Protein AF-A0A812NRU4-F1 (afdb_monomer_lite)

Radius of gyration: 11.56 Å; chains: 1; bounding box: 25×26×25 Å

pLDDT: mean 86.36, std 11.28, range [41.47, 95.06]

Secondary structure (DSSP, 8-state):
---TTEEE--SS--TT--HHHHHHHHTTTS-EEEEE--S-TTTS--EEEESSHHHHHHHHHHHHHHTT-

Foldseek 3Di:
DPPLQKDWDLDPDAQPQDLVNVLVVLCVLHAWPDWDDDGGCVVPTTMTGHPDSNSVVSSVVVVVVVVVD

Structure (mmCIF, N/CA/C/O backbone):
data_AF-A0A812NRU4-F1
#
_entry.id   AF-A0A812NRU4-F1
#
loop_
_atom_site.group_PDB
_atom_site.id
_atom_site.type_symbol
_atom_site.label_atom_id
_atom_site.label_alt_id
_atom_site.label_comp_id
_atom_site.label_asym_id
_atom_site.label_entity_id
_atom_site.label_seq_id
_atom_site.pdbx_PDB_ins_code
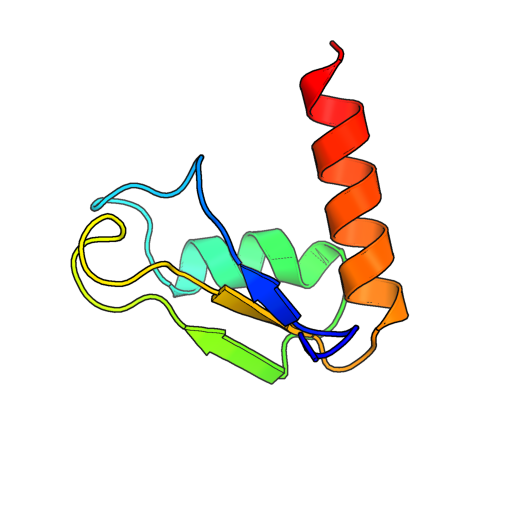_atom_site.Cartn_x
_atom_site.Cartn_y
_atom_site.Cartn_z
_atom_site.occupancy
_atom_site.B_iso_or_equiv
_atom_site.auth_seq_id
_atom_site.auth_comp_id
_atom_site.auth_asym_id
_atom_site.auth_atom_id
_atom_site.pdbx_PDB_model_num
ATOM 1 N N . MET A 1 1 ? -8.169 -2.105 -16.061 1.00 41.47 1 MET A N 1
ATOM 2 C CA . MET A 1 1 ? -8.785 -2.280 -14.728 1.00 41.47 1 MET A CA 1
ATOM 3 C C . MET A 1 1 ? -7.649 -2.367 -13.733 1.00 41.47 1 MET A C 1
ATOM 5 O O . MET A 1 1 ? -6.927 -3.354 -13.781 1.00 41.47 1 MET A O 1
ATOM 9 N N . ALA A 1 2 ? -7.431 -1.329 -12.921 1.00 51.06 2 ALA A N 1
ATOM 10 C CA . ALA A 1 2 ? -6.490 -1.424 -11.808 1.00 51.06 2 ALA A CA 1
ATOM 11 C C . ALA A 1 2 ? -6.931 -2.596 -10.922 1.00 51.06 2 ALA A C 1
ATOM 13 O O . ALA A 1 2 ? -8.123 -2.742 -10.632 1.00 51.06 2 ALA A O 1
ATOM 14 N N . ALA A 1 3 ? -6.005 -3.494 -10.598 1.00 65.44 3 ALA A N 1
ATOM 15 C CA . ALA A 1 3 ? -6.312 -4.609 -9.723 1.00 65.44 3 ALA A CA 1
ATOM 16 C C . ALA A 1 3 ? -6.739 -4.037 -8.363 1.00 65.44 3 ALA A C 1
ATOM 18 O O . ALA A 1 3 ? -6.056 -3.187 -7.805 1.00 65.44 3 ALA A O 1
ATOM 19 N N . ARG A 1 4 ? -7.888 -4.479 -7.850 1.00 81.44 4 ARG A N 1
ATOM 20 C CA . ARG A 1 4 ? -8.496 -4.060 -6.565 1.00 81.44 4 ARG A CA 1
ATOM 21 C C . ARG A 1 4 ? -7.587 -4.244 -5.339 1.00 81.44 4 ARG A C 1
ATOM 23 O O . ARG A 1 4 ? -7.899 -3.783 -4.251 1.00 81.44 4 ARG A O 1
ATOM 30 N N . ASP A 1 5 ? -6.501 -4.971 -5.524 1.00 90.94 5 ASP A N 1
ATOM 31 C CA . ASP A 1 5 ? -5.454 -5.305 -4.567 1.00 90.94 5 ASP A CA 1
ATOM 32 C C . ASP A 1 5 ? -4.161 -4.492 -4.770 1.00 90.94 5 ASP A C 1
ATOM 34 O O . ASP A 1 5 ? -3.251 -4.577 -3.947 1.00 90.94 5 ASP A O 1
ATOM 38 N N . THR A 1 6 ? -4.063 -3.697 -5.838 1.00 93.75 6 THR A N 1
ATOM 39 C CA . THR A 1 6 ? -2.882 -2.896 -6.172 1.00 93.75 6 THR A CA 1
ATOM 40 C C . THR A 1 6 ? -3.118 -1.418 -5.873 1.00 93.75 6 THR A C 1
ATOM 42 O O . THR A 1 6 ? -4.140 -0.855 -6.255 1.00 93.75 6 THR A O 1
ATOM 45 N N . ILE A 1 7 ? -2.155 -0.790 -5.202 1.00 91.88 7 ILE A N 1
ATOM 46 C CA . ILE A 1 7 ? -2.151 0.632 -4.862 1.00 91.88 7 ILE A CA 1
ATOM 47 C C . ILE A 1 7 ? -0.912 1.274 -5.465 1.00 91.88 7 ILE A C 1
ATOM 49 O O . ILE A 1 7 ? 0.215 0.870 -5.171 1.00 91.88 7 ILE A O 1
ATOM 53 N N . GLU A 1 8 ? -1.138 2.297 -6.279 1.00 92.06 8 GLU A N 1
ATOM 54 C CA . GLU A 1 8 ? -0.105 3.189 -6.792 1.00 92.06 8 GLU A CA 1
ATOM 55 C C . GLU A 1 8 ? 0.139 4.310 -5.783 1.00 92.06 8 GLU A C 1
ATOM 57 O O . GLU A 1 8 ? -0.795 4.899 -5.236 1.00 92.06 8 GLU A O 1
ATOM 62 N N . ILE A 1 9 ? 1.407 4.593 -5.514 1.00 89.62 9 ILE A N 1
ATOM 63 C CA . ILE A 1 9 ? 1.824 5.571 -4.521 1.00 89.62 9 ILE A CA 1
ATOM 64 C C . ILE A 1 9 ? 2.365 6.780 -5.265 1.00 89.62 9 ILE A C 1
ATOM 66 O O . ILE A 1 9 ? 3.521 6.821 -5.680 1.00 89.62 9 ILE A O 1
ATOM 70 N N . ILE A 1 10 ? 1.484 7.755 -5.442 1.00 87.75 10 ILE A N 1
ATOM 71 C CA . ILE A 1 10 ? 1.751 8.967 -6.221 1.00 87.75 10 ILE A CA 1
ATOM 72 C C . ILE A 1 10 ? 2.413 10.084 -5.405 1.00 87.75 10 ILE A C 1
ATOM 74 O O . ILE A 1 10 ? 2.907 11.044 -5.986 1.00 87.75 10 ILE A O 1
ATOM 78 N N . ASP A 1 11 ? 2.420 9.970 -4.074 1.00 83.25 11 ASP A N 1
ATOM 79 C CA . ASP A 1 11 ? 2.987 10.971 -3.168 1.00 83.25 11 ASP A CA 1
ATOM 80 C C . ASP A 1 11 ? 3.493 10.329 -1.857 1.00 83.25 11 ASP A C 1
ATOM 82 O O . ASP A 1 11 ? 3.227 9.157 -1.581 1.00 83.25 11 ASP A O 1
ATOM 86 N N . GLY A 1 12 ? 4.284 11.060 -1.063 1.00 83.06 12 GLY A N 1
ATOM 87 C CA . GLY A 1 12 ? 4.849 10.578 0.210 1.00 83.06 12 GLY A CA 1
ATOM 88 C C . GLY A 1 12 ? 6.021 9.586 0.099 1.00 83.06 12 GLY A C 1
ATOM 89 O O . GLY A 1 12 ? 6.595 9.181 1.114 1.00 83.06 12 GLY A O 1
ATOM 90 N N . VAL A 1 13 ? 6.423 9.200 -1.117 1.00 86.19 13 VAL A N 1
ATOM 91 C CA . VAL A 1 13 ? 7.622 8.385 -1.375 1.00 86.19 13 VAL A CA 1
ATOM 92 C C . VAL A 1 13 ? 8.686 9.241 -2.050 1.00 86.19 13 VAL A C 1
ATOM 94 O O . VAL A 1 13 ? 8.457 9.851 -3.089 1.00 86.19 13 VAL A O 1
ATOM 97 N N . HIS A 1 14 ? 9.882 9.261 -1.466 1.00 83.94 14 HIS A N 1
ATOM 98 C CA . HIS A 1 14 ? 11.016 10.032 -1.968 1.00 83.94 14 HIS A CA 1
ATOM 99 C C . HIS A 1 14 ? 12.159 9.106 -2.395 1.00 83.94 14 HIS A C 1
ATOM 101 O O . HIS A 1 14 ? 12.157 7.901 -2.117 1.00 83.94 14 HIS A O 1
ATOM 107 N N . SER A 1 15 ? 13.177 9.666 -3.044 1.00 81.81 15 SER A N 1
ATOM 108 C CA . SER A 1 15 ? 14.378 8.935 -3.467 1.00 81.81 15 SER A CA 1
ATOM 109 C C . SER A 1 15 ? 15.115 8.274 -2.291 1.00 81.81 15 SER A C 1
ATOM 111 O O . SER A 1 15 ? 15.661 7.185 -2.452 1.00 81.81 15 SER A O 1
ATOM 113 N N . GLY A 1 16 ? 15.038 8.849 -1.084 1.00 84.81 16 GLY A N 1
ATOM 114 C CA . GLY A 1 16 ? 15.567 8.244 0.147 1.00 84.81 16 GLY A CA 1
ATOM 115 C C . GLY A 1 16 ? 14.702 7.131 0.758 1.00 84.81 16 GLY A C 1
ATOM 116 O O . GLY A 1 16 ? 15.188 6.355 1.581 1.00 84.81 16 GLY A O 1
ATOM 117 N N . THR A 1 17 ? 13.430 7.007 0.370 1.00 86.75 17 THR A N 1
ATOM 118 C CA . THR A 1 17 ? 12.562 5.936 0.871 1.00 86.75 17 THR A CA 1
ATOM 119 C C . THR A 1 17 ? 13.058 4.610 0.304 1.00 86.75 17 THR A C 1
ATOM 121 O O . THR A 1 17 ? 13.226 4.466 -0.903 1.00 86.75 17 THR A O 1
ATOM 124 N N . THR A 1 18 ? 13.298 3.598 1.132 1.00 89.88 18 THR A N 1
ATOM 125 C CA . THR A 1 18 ? 13.679 2.280 0.604 1.00 89.88 18 THR A CA 1
ATOM 126 C C . THR A 1 18 ? 12.438 1.445 0.299 1.00 89.88 18 THR A C 1
ATOM 128 O O . THR A 1 18 ? 11.402 1.583 0.955 1.00 89.88 18 THR A O 1
ATOM 131 N N . ARG A 1 19 ? 12.541 0.530 -0.673 1.00 91.06 19 ARG A N 1
ATOM 132 C CA . ARG A 1 19 ? 11.482 -0.453 -0.962 1.00 91.06 19 ARG A CA 1
ATOM 133 C C . ARG A 1 19 ? 11.099 -1.244 0.292 1.00 91.06 19 ARG A C 1
ATOM 135 O O . ARG A 1 19 ? 9.924 -1.517 0.513 1.00 91.06 19 ARG A O 1
ATOM 142 N N . LEU A 1 20 ? 12.093 -1.608 1.107 1.00 91.62 20 LEU A N 1
ATOM 143 C CA . LEU A 1 20 ? 11.881 -2.362 2.340 1.00 91.62 20 LEU A CA 1
ATOM 144 C C . LEU A 1 20 ? 11.096 -1.540 3.363 1.00 91.62 20 LEU A C 1
ATOM 146 O O . LEU A 1 20 ? 10.097 -2.031 3.870 1.00 91.62 20 LEU A O 1
ATOM 150 N N . SER A 1 21 ? 11.489 -0.286 3.608 1.00 90.62 21 SER A N 1
ATOM 151 C CA . SER A 1 21 ? 10.771 0.611 4.521 1.00 90.62 21 SER A CA 1
ATOM 152 C C . SER A 1 21 ? 9.315 0.788 4.096 1.00 90.62 21 SER A C 1
ATOM 154 O O . SER A 1 21 ? 8.420 0.671 4.928 1.00 90.62 21 SER A O 1
ATOM 156 N N . LEU A 1 22 ? 9.075 1.003 2.799 1.00 90.75 22 LEU A N 1
ATOM 157 C CA . LEU A 1 22 ? 7.729 1.130 2.246 1.00 90.75 22 LEU A CA 1
ATOM 158 C C . LEU A 1 22 ? 6.904 -0.148 2.457 1.00 90.75 22 LEU A C 1
ATOM 160 O O . LEU A 1 22 ? 5.786 -0.090 2.965 1.00 90.75 22 LEU A O 1
ATOM 164 N N . LYS A 1 23 ? 7.486 -1.308 2.127 1.00 92.44 23 LYS A N 1
ATOM 165 C CA . LYS A 1 23 ? 6.860 -2.617 2.333 1.00 92.44 23 LYS A CA 1
ATOM 166 C C . LYS A 1 23 ? 6.513 -2.832 3.810 1.00 92.44 23 LYS A C 1
ATOM 168 O O . LYS A 1 23 ? 5.363 -3.110 4.112 1.00 92.44 23 LYS A O 1
ATOM 173 N N . THR A 1 24 ? 7.455 -2.619 4.728 1.00 93.56 24 THR A N 1
ATOM 174 C CA . THR A 1 24 ? 7.227 -2.770 6.174 1.00 93.56 24 THR A CA 1
ATOM 175 C C . THR A 1 24 ? 6.125 -1.846 6.691 1.00 93.56 24 THR A C 1
ATOM 177 O O . THR A 1 24 ? 5.332 -2.258 7.534 1.00 93.56 24 THR A O 1
ATOM 180 N N . GLN A 1 25 ? 6.051 -0.601 6.207 1.00 91.88 25 GLN A N 1
ATOM 181 C CA 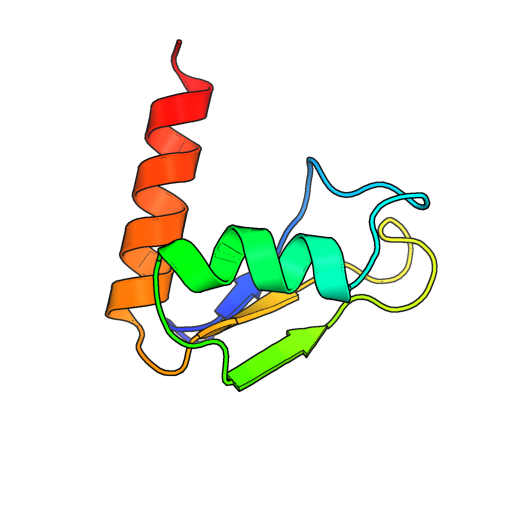. GLN A 1 25 ? 4.972 0.306 6.603 1.00 91.88 25 GLN A CA 1
ATOM 182 C C . GLN A 1 25 ? 3.610 -0.226 6.158 1.00 91.88 25 GLN A C 1
ATOM 184 O O . GLN A 1 25 ? 2.695 -0.248 6.973 1.00 91.88 25 GLN A O 1
ATOM 189 N N . LEU A 1 26 ? 3.487 -0.679 4.912 1.00 92.19 26 LEU A N 1
ATOM 190 C CA . LEU A 1 26 ? 2.215 -1.106 4.328 1.00 92.19 26 LEU A CA 1
ATOM 191 C C . LEU A 1 26 ? 1.792 -2.521 4.755 1.00 92.19 26 LEU A C 1
ATOM 193 O O . LEU A 1 26 ? 0.597 -2.798 4.829 1.00 92.19 26 LEU A O 1
ATOM 197 N N . GLU A 1 27 ? 2.734 -3.383 5.149 1.00 94.62 27 GLU A N 1
ATOM 198 C CA . GLU A 1 27 ? 2.443 -4.728 5.672 1.00 94.62 27 GLU A CA 1
ATOM 199 C C . GLU A 1 27 ? 1.612 -4.722 6.967 1.00 94.62 27 GLU A C 1
ATOM 201 O O . GLU A 1 27 ? 1.026 -5.743 7.320 1.00 94.62 27 GLU A O 1
ATOM 206 N N . ARG A 1 28 ? 1.482 -3.574 7.649 1.00 94.00 28 ARG A N 1
ATOM 207 C CA . ARG A 1 28 ? 0.573 -3.430 8.801 1.00 94.00 28 ARG A CA 1
ATOM 208 C C . ARG A 1 28 ? -0.907 -3.577 8.433 1.00 94.00 28 ARG A C 1
ATOM 210 O O . ARG A 1 28 ? -1.709 -3.899 9.301 1.00 94.00 28 ARG A O 1
ATOM 217 N N . PHE A 1 29 ? -1.265 -3.306 7.176 1.00 93.31 29 PHE A N 1
ATOM 218 C CA . PHE A 1 29 ? -2.644 -3.389 6.685 1.00 93.31 29 PHE A CA 1
ATOM 219 C C . PHE A 1 29 ? -2.972 -4.770 6.102 1.00 93.31 29 PHE A C 1
ATOM 221 O O . PHE A 1 29 ? -4.141 -5.128 5.981 1.00 93.31 29 PHE A O 1
ATOM 228 N N . GLY A 1 30 ? -1.948 -5.560 5.764 1.00 94.00 30 GLY A N 1
ATOM 229 C CA . GLY A 1 30 ? -2.079 -6.931 5.284 1.00 94.00 30 GLY A CA 1
ATOM 230 C C . GLY A 1 30 ? -0.842 -7.408 4.528 1.00 94.00 30 GLY A C 1
ATOM 231 O O . GLY A 1 30 ? 0.075 -6.639 4.247 1.00 94.00 30 GLY A O 1
ATOM 232 N N . ALA A 1 31 ? -0.814 -8.696 4.185 1.00 94.44 31 ALA A N 1
ATOM 233 C CA . ALA A 1 31 ? 0.317 -9.290 3.482 1.00 94.44 31 ALA A CA 1
ATOM 234 C C . ALA A 1 31 ? 0.487 -8.685 2.078 1.00 94.44 31 ALA A C 1
ATOM 236 O O . ALA A 1 31 ? -0.470 -8.606 1.304 1.00 94.44 31 ALA A O 1
ATOM 237 N N . ILE A 1 32 ? 1.719 -8.304 1.736 1.00 95.06 32 ILE A N 1
ATOM 238 C CA . ILE A 1 32 ? 2.072 -7.766 0.419 1.00 95.06 32 ILE A CA 1
ATOM 239 C C . ILE A 1 32 ? 2.655 -8.882 -0.444 1.00 95.06 32 ILE A C 1
ATOM 241 O O . ILE A 1 32 ? 3.615 -9.543 -0.053 1.00 95.06 32 ILE A O 1
ATOM 245 N N . ASP A 1 33 ? 2.086 -9.054 -1.632 1.00 94.31 33 ASP A N 1
ATOM 246 C CA . ASP A 1 33 ? 2.545 -10.009 -2.636 1.00 94.31 33 ASP A CA 1
ATOM 247 C C . ASP A 1 33 ? 3.697 -9.416 -3.461 1.00 94.31 33 ASP A C 1
ATOM 249 O O . ASP A 1 33 ? 4.756 -10.026 -3.606 1.00 94.31 33 ASP A O 1
ATOM 253 N N . ILE A 1 34 ? 3.532 -8.172 -3.928 1.00 93.25 34 ILE A N 1
ATOM 254 C CA . ILE A 1 34 ? 4.557 -7.445 -4.684 1.00 93.25 34 ILE A CA 1
ATOM 255 C C . ILE A 1 34 ? 4.710 -6.034 -4.125 1.00 93.25 34 ILE A C 1
ATOM 257 O O . ILE A 1 34 ? 3.737 -5.330 -3.893 1.00 93.25 34 ILE A O 1
ATOM 261 N N . CYS A 1 35 ? 5.953 -5.598 -3.944 1.00 93.62 35 CYS A N 1
ATOM 262 C CA . CYS A 1 35 ? 6.278 -4.198 -3.691 1.00 93.62 35 CYS A CA 1
ATOM 263 C C . CYS A 1 35 ? 7.242 -3.742 -4.780 1.00 93.62 35 CYS A C 1
ATOM 265 O O . CYS A 1 35 ? 8.354 -4.276 -4.874 1.00 93.62 35 CYS A O 1
ATOM 267 N N . HIS A 1 36 ? 6.799 -2.798 -5.600 1.00 91.81 36 HIS A N 1
ATOM 268 C CA . HIS A 1 36 ? 7.563 -2.196 -6.673 1.00 91.81 36 HIS A CA 1
ATOM 269 C C . HIS A 1 36 ? 7.975 -0.787 -6.265 1.00 91.81 36 HIS A C 1
ATOM 271 O O . HIS A 1 36 ? 7.156 0.109 -6.086 1.00 91.81 36 HIS A O 1
ATOM 277 N N . LYS A 1 37 ? 9.277 -0.617 -6.070 1.00 86.44 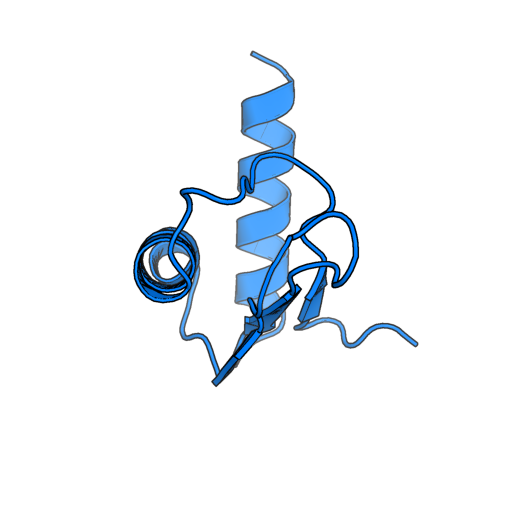37 LYS A N 1
ATOM 278 C CA . LYS A 1 37 ? 9.904 0.686 -5.896 1.00 86.44 37 LYS A CA 1
ATOM 279 C C . LYS A 1 37 ? 11.317 0.575 -6.439 1.00 86.44 37 LYS A C 1
ATOM 281 O O . LYS A 1 37 ? 12.187 0.036 -5.745 1.00 86.44 37 LYS A O 1
ATOM 286 N N . ILE A 1 38 ? 11.533 1.048 -7.658 1.00 82.56 38 ILE A N 1
ATOM 287 C CA . ILE A 1 38 ? 12.826 0.989 -8.334 1.00 82.56 38 ILE A CA 1
ATOM 288 C C . ILE A 1 38 ? 13.216 2.411 -8.733 1.00 82.56 38 ILE A C 1
ATO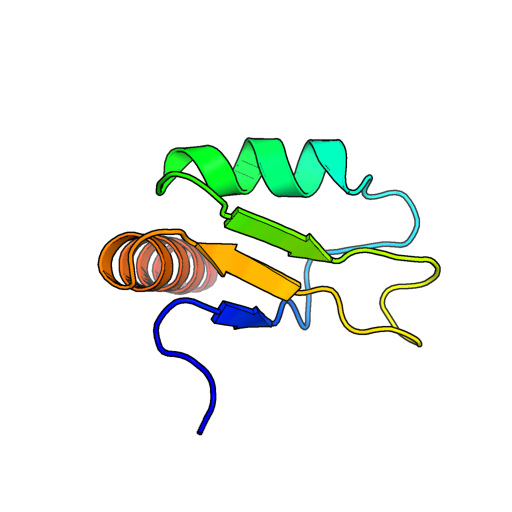M 290 O O . ILE A 1 38 ? 12.398 3.163 -9.234 1.00 82.56 38 ILE A O 1
ATOM 294 N N . GLY A 1 39 ? 14.468 2.796 -8.483 1.00 81.50 39 GLY A N 1
ATOM 295 C CA . GLY A 1 39 ? 14.970 4.101 -8.915 1.00 81.50 39 GLY A CA 1
ATOM 296 C C . GLY A 1 39 ? 14.239 5.296 -8.292 1.00 81.50 39 GLY A C 1
ATOM 297 O O . GLY A 1 39 ? 13.902 5.285 -7.097 1.00 81.50 39 GLY A O 1
ATOM 298 N N . ASP A 1 40 ? 14.078 6.345 -9.101 1.00 81.06 40 ASP A N 1
ATOM 299 C CA . ASP A 1 40 ? 13.428 7.586 -8.696 1.00 81.06 40 ASP A CA 1
ATOM 300 C C . ASP A 1 40 ? 11.898 7.467 -8.819 1.00 81.06 40 ASP A C 1
ATOM 302 O O . ASP A 1 40 ? 11.398 7.150 -9.899 1.00 81.06 40 ASP A O 1
ATOM 306 N N . PRO A 1 41 ? 11.140 7.751 -7.744 1.00 82.00 41 PRO A N 1
ATOM 307 C CA . PRO A 1 41 ? 9.686 7.599 -7.736 1.00 82.00 41 PRO A CA 1
ATOM 308 C C . PRO A 1 41 ? 8.946 8.540 -8.701 1.00 82.00 41 PRO A C 1
ATOM 310 O O . PRO A 1 41 ? 7.757 8.343 -8.944 1.00 82.00 41 PRO A O 1
ATOM 313 N N . ARG A 1 42 ? 9.614 9.577 -9.229 1.00 80.31 42 ARG A N 1
ATOM 314 C CA . ARG A 1 42 ? 9.040 10.478 -10.239 1.00 80.31 42 ARG A CA 1
ATOM 315 C C . ARG A 1 42 ? 9.130 9.908 -11.649 1.00 80.31 42 ARG A C 1
ATOM 317 O O . ARG A 1 42 ? 8.317 10.280 -12.487 1.00 80.31 42 ARG A O 1
ATOM 324 N N . GLU A 1 43 ? 10.117 9.054 -11.907 1.00 84.81 43 GLU A N 1
ATOM 325 C CA . GLU A 1 43 ? 10.296 8.402 -13.209 1.00 84.81 43 GLU A CA 1
ATOM 326 C C . GLU A 1 43 ? 9.606 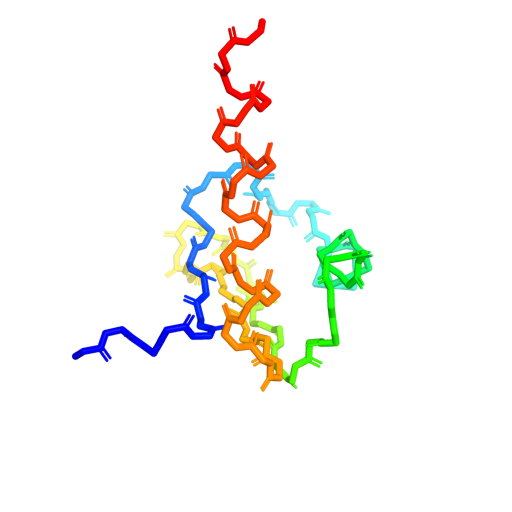7.037 -13.255 1.00 84.81 43 GLU A C 1
ATOM 328 O O . GLU A 1 43 ? 9.047 6.664 -14.284 1.00 84.81 43 GLU A O 1
ATOM 333 N N . ASP A 1 44 ? 9.597 6.323 -12.128 1.00 85.06 44 ASP A N 1
ATOM 334 C CA . ASP A 1 44 ? 8.941 5.029 -11.958 1.00 85.06 44 ASP A CA 1
ATOM 335 C C . ASP A 1 44 ? 8.013 5.089 -10.740 1.00 85.06 44 ASP A C 1
ATOM 337 O O . ASP A 1 44 ? 8.459 5.060 -9.590 1.00 85.06 44 ASP A O 1
ATOM 341 N N . THR A 1 45 ? 6.708 5.242 -10.991 1.00 89.25 45 THR A N 1
ATOM 342 C CA . THR A 1 45 ? 5.720 5.398 -9.920 1.00 89.25 45 THR A CA 1
ATOM 343 C C . THR A 1 45 ? 5.696 4.141 -9.048 1.00 89.25 45 THR A C 1
ATOM 345 O O . THR A 1 45 ? 5.342 3.062 -9.533 1.00 89.25 45 THR A O 1
ATOM 348 N N . PRO A 1 46 ? 6.033 4.247 -7.751 1.00 92.25 46 PRO A N 1
ATOM 349 C CA . PRO A 1 46 ? 6.021 3.103 -6.861 1.00 92.25 46 PRO A CA 1
ATOM 350 C C . PRO A 1 46 ? 4.608 2.557 -6.706 1.00 92.25 46 PRO A C 1
ATOM 352 O O . PRO A 1 46 ? 3.641 3.307 -6.594 1.00 92.25 46 PRO A O 1
ATOM 355 N N . TRP A 1 47 ? 4.487 1.242 -6.610 1.00 92.75 47 TRP A N 1
ATOM 356 C CA . TRP A 1 47 ? 3.209 0.593 -6.365 1.00 92.75 47 TRP A CA 1
ATOM 357 C C . TRP A 1 47 ? 3.391 -0.649 -5.508 1.00 92.75 47 TRP A C 1
ATOM 359 O O . TRP A 1 47 ? 4.446 -1.288 -5.474 1.00 92.75 47 TRP A O 1
ATOM 369 N N . VAL A 1 48 ? 2.339 -1.009 -4.791 1.00 94.31 48 VAL A N 1
ATOM 370 C CA . VAL A 1 48 ? 2.286 -2.242 -4.014 1.00 94.31 48 VAL A CA 1
ATOM 371 C C . VAL A 1 48 ? 1.063 -3.039 -4.401 1.00 94.31 48 VAL A C 1
ATOM 373 O O . VAL A 1 48 ? 0.013 -2.483 -4.698 1.00 94.31 48 VAL A O 1
ATOM 376 N N . ARG A 1 49 ? 1.192 -4.357 -4.360 1.00 94.44 49 ARG A N 1
ATOM 377 C CA . ARG A 1 49 ? 0.093 -5.290 -4.519 1.00 94.44 49 ARG A CA 1
ATOM 378 C C . ARG A 1 49 ? -0.059 -6.107 -3.255 1.00 94.44 49 ARG A C 1
ATOM 380 O O . ARG A 1 49 ? 0.846 -6.855 -2.879 1.00 94.44 49 ARG A O 1
ATOM 387 N N . PHE A 1 50 ? -1.204 -5.964 -2.615 1.00 95.00 50 PHE A N 1
ATOM 388 C CA . PHE A 1 50 ? -1.602 -6.781 -1.486 1.00 95.00 50 PHE A CA 1
ATOM 389 C C . PHE A 1 50 ? -2.028 -8.170 -1.955 1.00 95.00 50 PHE A C 1
ATOM 391 O O . PHE A 1 50 ? -2.454 -8.364 -3.090 1.00 95.00 50 PHE A O 1
ATOM 398 N N . ARG A 1 51 ? -1.913 -9.153 -1.065 1.00 93.62 51 ARG A N 1
ATOM 399 C CA . ARG A 1 51 ? -2.456 -10.493 -1.305 1.00 93.62 51 ARG A CA 1
ATOM 400 C C . ARG A 1 51 ? -3.986 -10.481 -1.350 1.00 93.62 51 ARG A C 1
ATOM 402 O O . ARG A 1 51 ? -4.580 -11.239 -2.108 1.00 93.62 51 ARG A O 1
ATOM 409 N N . ASP A 1 52 ? -4.598 -9.593 -0.571 1.00 92.81 52 ASP A N 1
ATOM 410 C CA . ASP A 1 52 ? -6.041 -9.481 -0.404 1.00 92.81 52 ASP A CA 1
ATOM 411 C C . ASP A 1 52 ? -6.510 -8.057 -0.715 1.00 92.81 52 ASP A C 1
ATOM 413 O O . ASP A 1 52 ? -5.969 -7.079 -0.194 1.00 92.81 52 ASP A O 1
ATOM 417 N N . SER A 1 53 ? -7.581 -7.920 -1.500 1.00 92.12 53 SER A N 1
ATOM 418 C CA . SER A 1 53 ? -8.142 -6.606 -1.848 1.00 92.12 53 SER A CA 1
ATOM 419 C C . SER A 1 53 ? -8.690 -5.844 -0.638 1.00 92.12 53 SER A C 1
ATOM 421 O O . SER A 1 53 ? -8.720 -4.617 -0.639 1.00 92.12 53 SER A O 1
ATOM 423 N N . SER A 1 54 ? -9.091 -6.552 0.424 1.00 92.56 54 SER A N 1
ATOM 424 C CA . SER A 1 54 ? -9.505 -5.907 1.676 1.00 92.56 54 SER A CA 1
ATOM 425 C C . SER A 1 54 ? -8.351 -5.162 2.347 1.00 92.56 54 SER A C 1
ATOM 427 O O . SER A 1 54 ? -8.584 -4.116 2.940 1.00 92.56 54 SER A O 1
ATOM 429 N N . ALA A 1 55 ? -7.117 -5.669 2.249 1.00 94.38 55 ALA A N 1
ATOM 430 C CA . ALA A 1 55 ? -5.949 -5.012 2.831 1.00 94.38 55 ALA A CA 1
ATOM 431 C C . ALA A 1 55 ? -5.597 -3.725 2.075 1.00 94.38 55 ALA A C 1
ATOM 433 O O . ALA A 1 55 ? -5.290 -2.709 2.698 1.00 94.38 55 ALA A O 1
ATOM 434 N N . ALA A 1 56 ? -5.723 -3.747 0.743 1.00 92.56 56 ALA A N 1
ATOM 435 C CA . ALA A 1 56 ? -5.600 -2.545 -0.073 1.00 92.56 56 ALA A CA 1
ATOM 436 C C . ALA A 1 56 ? -6.648 -1.494 0.339 1.00 92.56 56 ALA A C 1
ATOM 438 O O . ALA A 1 56 ? -6.307 -0.345 0.612 1.00 92.56 56 ALA A O 1
ATOM 439 N N . GLN A 1 57 ? -7.912 -1.896 0.491 1.00 91.69 57 GLN A N 1
ATOM 440 C CA . GLN A 1 57 ? -8.960 -0.968 0.915 1.00 91.69 57 GLN A CA 1
ATOM 441 C C . GLN A 1 57 ? -8.695 -0.368 2.307 1.00 91.69 57 GLN A C 1
ATOM 443 O O . GLN A 1 57 ? -8.855 0.839 2.476 1.00 91.69 57 GLN A O 1
ATOM 448 N N . SER A 1 58 ? -8.243 -1.171 3.276 1.00 92.50 58 SER A N 1
ATOM 449 C CA . SER A 1 58 ? -7.880 -0.690 4.618 1.00 92.50 58 SER A CA 1
ATOM 450 C C . SER A 1 58 ? -6.710 0.296 4.599 1.00 92.50 58 SER A C 1
ATOM 452 O O . SER A 1 58 ? -6.713 1.271 5.348 1.00 92.50 58 SER A O 1
ATOM 454 N N . ALA A 1 59 ? -5.708 0.065 3.745 1.00 91.75 59 ALA A N 1
ATOM 455 C CA . ALA A 1 59 ? -4.589 0.987 3.586 1.00 91.75 59 ALA A CA 1
ATOM 456 C C . ALA A 1 59 ? -5.052 2.335 3.007 1.00 91.75 59 ALA A C 1
ATOM 458 O O . ALA A 1 59 ? -4.668 3.383 3.521 1.00 91.75 59 ALA A O 1
ATOM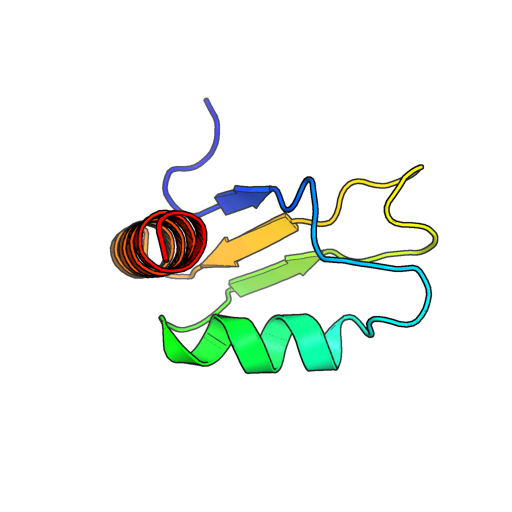 459 N N . LEU A 1 60 ? -5.906 2.312 1.977 1.00 90.19 60 LEU A N 1
ATOM 460 C CA . LEU A 1 60 ? -6.477 3.524 1.382 1.00 90.19 60 LEU A CA 1
ATOM 461 C C . LEU A 1 60 ? -7.329 4.310 2.382 1.00 90.19 60 LEU A C 1
ATOM 463 O O . LEU A 1 60 ? -7.197 5.529 2.455 1.00 90.19 60 LEU A O 1
ATOM 467 N N . ASP A 1 61 ? -8.159 3.621 3.168 1.00 91.31 61 ASP A N 1
ATOM 468 C CA . ASP A 1 61 ? -9.001 4.242 4.196 1.00 91.31 61 ASP A CA 1
ATOM 469 C C . ASP A 1 61 ? -8.154 4.955 5.263 1.00 91.31 61 ASP A C 1
ATOM 471 O O . ASP A 1 61 ? -8.382 6.125 5.571 1.00 91.31 61 ASP A O 1
ATOM 475 N N . ALA A 1 62 ? -7.087 4.303 5.736 1.00 90.06 62 ALA A N 1
ATOM 476 C CA . ALA A 1 62 ? -6.162 4.893 6.700 1.00 90.06 62 ALA A CA 1
ATOM 477 C C . ALA A 1 62 ? -5.419 6.123 6.147 1.00 90.06 62 ALA A C 1
ATOM 479 O O . ALA A 1 62 ? -5.232 7.105 6.867 1.00 90.06 62 ALA A O 1
ATOM 480 N N . ILE A 1 63 ? -5.001 6.088 4.877 1.00 85.38 63 ILE A N 1
ATOM 481 C CA . ILE A 1 63 ? -4.342 7.224 4.212 1.00 85.38 63 ILE A CA 1
ATOM 482 C C . ILE A 1 63 ? -5.323 8.390 4.046 1.00 85.38 63 ILE A C 1
ATOM 484 O O . ILE A 1 63 ? -4.980 9.535 4.349 1.00 85.38 63 ILE A O 1
ATOM 488 N N . ALA A 1 64 ? -6.551 8.106 3.604 1.00 85.62 64 ALA A N 1
ATOM 489 C CA . ALA A 1 64 ? -7.594 9.112 3.454 1.00 85.62 64 ALA A CA 1
ATOM 490 C C . ALA A 1 64 ? -7.909 9.785 4.797 1.00 85.62 64 ALA A C 1
ATOM 492 O O . ALA A 1 64 ? -7.908 11.011 4.874 1.00 85.62 64 ALA A O 1
ATOM 493 N N . ALA A 1 65 ? -8.071 9.005 5.870 1.00 84.62 65 ALA A N 1
ATOM 494 C CA . ALA A 1 65 ? -8.303 9.531 7.213 1.00 84.62 65 ALA A CA 1
ATOM 495 C C . ALA A 1 65 ? -7.154 10.439 7.691 1.00 84.62 65 ALA A C 1
ATOM 497 O O . ALA A 1 65 ? -7.404 11.540 8.187 1.00 84.62 65 ALA A O 1
ATOM 498 N N . ALA A 1 66 ? -5.901 10.019 7.481 1.00 71.25 66 ALA A N 1
ATOM 499 C CA . ALA A 1 66 ? -4.712 10.776 7.878 1.00 71.25 66 ALA A CA 1
ATOM 500 C C . ALA A 1 66 ? -4.533 12.103 7.117 1.00 71.25 66 ALA A C 1
ATOM 502 O O . ALA A 1 66 ? -3.904 13.018 7.635 1.00 71.25 66 ALA A O 1
ATOM 503 N N . SER A 1 67 ? -5.097 12.228 5.913 1.00 62.19 67 SER A N 1
ATOM 504 C CA . SER A 1 67 ? -4.992 13.435 5.075 1.00 62.19 67 SER A CA 1
ATOM 505 C C . SER A 1 67 ? -5.938 14.567 5.509 1.00 62.19 67 SER A C 1
ATOM 507 O O . SER A 1 67 ? -5.826 15.686 5.015 1.00 62.19 67 SER A O 1
ATOM 509 N N . THR A 1 68 ? -6.882 14.281 6.412 1.00 58.44 68 THR A N 1
ATOM 510 C CA . THR A 1 68 ? -7.938 15.212 6.861 1.00 58.44 68 THR A CA 1
ATOM 511 C C . THR A 1 68 ? -7.713 15.794 8.263 1.00 58.44 68 THR A C 1
ATOM 513 O O . THR A 1 68 ? -8.636 16.387 8.818 1.00 58.44 68 THR A O 1
ATOM 516 N N . SER A 1 69 ? -6.524 15.609 8.851 1.00 46.31 69 SER A N 1
ATOM 517 C CA . SER A 1 69 ? -6.193 16.037 10.225 1.00 46.31 69 SER A CA 1
ATOM 518 C C . SER A 1 69 ? -5.199 17.192 10.274 1.00 46.31 69 SER A C 1
ATOM 520 O O . SER A 1 69 ? -4.245 17.176 9.467 1.00 46.31 69 SER A O 1
#

Sequence (69 aa):
MAARDTIEIIDGVHSGTTRLSLKTQLERFGAIDICHKIGDPREDTPWVRFRDSSAAQSALDAIAAASTS